Protein AF-A0A959C9Z2-F1 (afdb_monomer_lite)

Structure (mmCIF, N/CA/C/O backbone):
data_AF-A0A959C9Z2-F1
#
_entry.id   AF-A0A959C9Z2-F1
#
loop_
_atom_site.group_PDB
_atom_site.id
_atom_site.type_symbol
_atom_site.label_atom_id
_atom_site.label_alt_id
_atom_site.label_comp_id
_atom_site.label_asym_id
_atom_site.label_entity_id
_atom_site.label_seq_id
_atom_site.pdbx_PDB_ins_code
_atom_site.Cartn_x
_atom_site.Cartn_y
_atom_site.Cartn_z
_atom_site.occupancy
_atom_site.B_iso_or_equiv
_atom_site.auth_seq_id
_atom_site.auth_comp_id
_atom_site.auth_asym_id
_atom_site.auth_atom_id
_atom_site.pdbx_PDB_model_num
ATOM 1 N N . MET A 1 1 ? 15.527 -0.720 -20.053 1.00 62.16 1 MET A N 1
ATOM 2 C CA . MET A 1 1 ? 15.695 -1.000 -18.613 1.00 62.16 1 MET A CA 1
ATOM 3 C C . MET A 1 1 ? 16.548 0.090 -17.986 1.00 62.16 1 MET A C 1
ATOM 5 O O . MET A 1 1 ? 17.773 0.029 -18.003 1.00 62.16 1 MET A O 1
ATOM 9 N N . SER A 1 2 ? 15.860 1.090 -17.458 1.00 84.19 2 SER A N 1
ATOM 10 C CA . SER A 1 2 ? 16.378 2.319 -16.850 1.00 84.19 2 SER A CA 1
ATOM 11 C C . SER A 1 2 ? 16.257 2.299 -15.315 1.00 84.19 2 SER A C 1
ATOM 13 O O . SER A 1 2 ? 16.291 3.337 -14.667 1.00 84.19 2 SER A O 1
ATOM 15 N N . PHE A 1 3 ? 16.132 1.112 -14.700 1.00 86.19 3 PHE A N 1
ATOM 16 C CA . PHE A 1 3 ? 15.830 0.926 -13.269 1.00 86.19 3 PHE A CA 1
ATOM 17 C C . PHE A 1 3 ? 16.664 1.815 -12.326 1.00 86.19 3 PHE A C 1
ATOM 19 O O . PHE A 1 3 ? 16.131 2.424 -11.397 1.00 86.19 3 PHE A O 1
ATOM 26 N N . GLY A 1 4 ? 17.975 1.925 -12.571 1.00 90.19 4 GLY A N 1
ATOM 27 C CA . GLY A 1 4 ? 18.857 2.791 -11.782 1.00 90.19 4 GLY A CA 1
ATOM 28 C C . GLY A 1 4 ? 18.527 4.283 -11.916 1.00 90.19 4 GLY A C 1
ATOM 29 O O . GLY A 1 4 ? 18.559 5.010 -10.925 1.00 90.19 4 GLY A O 1
ATOM 30 N N . GLU A 1 5 ? 18.160 4.731 -13.115 1.00 92.31 5 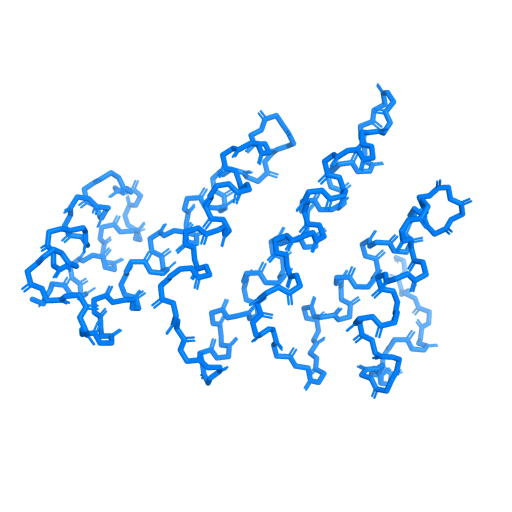GLU A N 1
ATOM 31 C CA . GLU A 1 5 ? 17.774 6.115 -13.409 1.00 92.31 5 GLU A CA 1
ATOM 32 C C . GLU A 1 5 ? 16.413 6.451 -12.792 1.00 92.31 5 GLU A C 1
ATOM 34 O O . GLU A 1 5 ? 16.302 7.461 -12.097 1.00 92.31 5 GLU A O 1
ATOM 39 N N . VAL A 1 6 ? 15.419 5.565 -12.925 1.00 93.75 6 VAL A N 1
ATOM 40 C CA . VAL A 1 6 ? 14.110 5.712 -12.261 1.00 93.75 6 VAL A CA 1
ATOM 41 C C . VAL A 1 6 ? 14.278 5.825 -10.744 1.00 93.75 6 VAL A C 1
ATOM 43 O O . VAL A 1 6 ? 13.659 6.679 -10.104 1.00 93.75 6 VAL A O 1
ATOM 46 N N . ASN A 1 7 ? 15.146 5.002 -10.150 1.00 92.75 7 ASN A N 1
ATOM 47 C CA . ASN A 1 7 ? 15.427 5.063 -8.718 1.00 92.75 7 ASN A CA 1
ATOM 48 C C . ASN A 1 7 ? 16.069 6.399 -8.307 1.00 92.75 7 ASN A C 1
ATOM 50 O O . ASN A 1 7 ? 15.725 6.947 -7.258 1.00 92.75 7 ASN A O 1
ATOM 54 N N . ASN A 1 8 ? 16.972 6.942 -9.126 1.00 94.75 8 ASN A N 1
ATOM 55 C CA . ASN A 1 8 ? 17.573 8.252 -8.879 1.00 94.75 8 ASN A CA 1
ATOM 56 C C . ASN A 1 8 ? 16.533 9.377 -8.978 1.00 94.75 8 ASN A C 1
ATOM 58 O O . ASN A 1 8 ? 16.472 10.208 -8.073 1.00 94.75 8 ASN A O 1
ATOM 62 N N . LEU A 1 9 ? 15.683 9.362 -10.012 1.00 95.94 9 LEU A N 1
ATOM 63 C CA . LEU A 1 9 ? 14.610 10.346 -10.205 1.00 95.94 9 LEU A CA 1
ATOM 64 C C . LEU A 1 9 ? 13.607 10.339 -9.045 1.00 95.94 9 LEU A C 1
ATOM 66 O O . LEU A 1 9 ? 13.244 11.397 -8.532 1.00 95.94 9 LEU A O 1
ATOM 70 N N . ARG A 1 10 ? 13.213 9.150 -8.569 1.00 96.00 10 ARG A N 1
ATOM 71 C CA . ARG A 1 10 ? 12.389 9.001 -7.357 1.00 96.00 10 ARG A CA 1
ATOM 72 C C . ARG A 1 10 ? 13.044 9.658 -6.146 1.00 96.00 10 ARG A C 1
ATOM 74 O O . ARG A 1 10 ? 12.440 10.497 -5.483 1.00 96.00 10 ARG A O 1
ATOM 81 N N . LYS A 1 11 ? 14.303 9.300 -5.873 1.00 92.31 11 LYS A N 1
ATOM 82 C CA . LYS A 1 11 ? 15.050 9.800 -4.707 1.00 92.31 11 LYS A CA 1
ATOM 83 C C . LYS A 1 11 ? 15.322 11.303 -4.769 1.00 92.31 11 LYS A C 1
ATOM 85 O O . LYS A 1 11 ? 15.462 11.916 -3.715 1.00 92.31 11 LYS A O 1
ATOM 90 N N . SER A 1 12 ? 15.376 11.895 -5.962 1.00 93.75 12 SER A N 1
ATOM 91 C CA . SER A 1 12 ? 15.502 13.344 -6.146 1.00 93.75 12 SER A CA 1
ATOM 92 C C . SER A 1 12 ? 14.164 14.092 -6.103 1.00 93.75 12 SER A C 1
ATOM 94 O O . SER A 1 12 ? 14.161 15.310 -6.246 1.00 93.75 12 SER A O 1
ATOM 96 N N . GLY A 1 13 ? 13.036 13.394 -5.920 1.00 91.56 13 GLY A N 1
ATOM 97 C CA . GLY A 1 13 ? 11.695 13.985 -5.872 1.00 91.56 13 GLY A CA 1
ATOM 98 C C . GLY A 1 13 ? 11.048 14.235 -7.241 1.00 91.56 13 GLY A C 1
ATOM 99 O O . GLY A 1 13 ? 9.921 14.725 -7.294 1.00 91.56 13 GLY A O 1
ATOM 100 N N . ASN A 1 14 ? 11.700 13.855 -8.345 1.00 94.38 14 ASN A N 1
ATOM 101 C CA . ASN A 1 14 ? 11.178 14.012 -9.708 1.00 94.38 14 ASN A CA 1
ATOM 102 C C . ASN A 1 14 ? 10.243 12.846 -10.070 1.00 94.38 14 ASN A C 1
ATOM 104 O O . ASN A 1 14 ? 10.517 12.052 -10.973 1.00 94.38 14 ASN A O 1
ATOM 108 N N . LEU A 1 15 ? 9.133 12.718 -9.335 1.00 94.31 15 LEU A N 1
ATOM 109 C CA . LEU A 1 15 ? 8.218 11.575 -9.455 1.00 94.31 15 LEU A CA 1
ATOM 110 C C . LEU A 1 15 ? 7.516 11.488 -10.815 1.00 94.31 15 LEU A C 1
ATOM 112 O O . LEU A 1 15 ? 7.243 10.382 -11.274 1.00 94.31 15 LEU A O 1
ATOM 116 N N . GLN A 1 16 ? 7.243 12.620 -11.470 1.00 94.56 16 GLN A N 1
ATOM 117 C CA . GLN A 1 16 ? 6.623 12.630 -12.801 1.00 94.56 16 GLN A CA 1
ATOM 118 C C . GLN A 1 16 ? 7.553 12.032 -13.862 1.00 94.56 16 GLN A C 1
ATOM 120 O O . GLN A 1 16 ? 7.133 11.151 -14.609 1.00 94.56 16 GLN A O 1
ATOM 125 N N . ASP A 1 17 ? 8.823 12.441 -13.877 1.00 94.88 17 ASP A N 1
ATOM 126 C CA . ASP A 1 17 ? 9.819 11.903 -14.810 1.00 94.88 17 ASP A CA 1
ATOM 127 C C . ASP A 1 17 ? 10.109 10.428 -14.519 1.00 94.88 17 ASP A C 1
ATOM 129 O O . ASP A 1 17 ? 10.183 9.612 -15.440 1.00 94.88 17 ASP A O 1
ATOM 133 N N . ALA A 1 18 ? 10.206 10.063 -13.233 1.00 96.94 18 ALA A N 1
ATOM 134 C CA . ALA A 1 18 ? 10.364 8.673 -12.817 1.00 96.94 18 ALA A CA 1
ATOM 135 C C . ALA A 1 18 ? 9.204 7.798 -13.319 1.00 96.94 18 ALA A C 1
ATOM 137 O O . ALA A 1 18 ? 9.433 6.694 -13.812 1.00 96.94 18 ALA A O 1
ATOM 138 N N . PHE A 1 19 ? 7.970 8.304 -13.228 1.00 96.62 19 PHE A N 1
ATOM 139 C CA . PHE A 1 19 ? 6.784 7.625 -13.736 1.00 96.62 19 PHE A CA 1
ATOM 140 C C . PHE A 1 19 ? 6.793 7.503 -15.257 1.00 96.62 19 PHE A C 1
ATOM 142 O O . PHE A 1 19 ? 6.620 6.399 -15.766 1.00 96.62 19 PHE A O 1
ATOM 149 N N . ALA A 1 20 ? 7.047 8.593 -15.984 1.00 96.69 20 ALA A N 1
ATOM 150 C CA . ALA A 1 20 ? 7.091 8.573 -17.445 1.00 96.69 20 ALA A CA 1
ATOM 151 C C . ALA A 1 20 ? 8.122 7.557 -17.967 1.00 96.69 20 ALA A C 1
ATOM 153 O O . ALA A 1 20 ? 7.833 6.778 -18.878 1.00 96.69 20 ALA A O 1
ATOM 154 N N . MET A 1 21 ? 9.300 7.519 -17.343 1.00 96.00 21 MET A N 1
ATOM 155 C CA . MET A 1 21 ? 10.371 6.591 -17.690 1.00 96.00 21 MET A CA 1
ATOM 156 C C . MET A 1 21 ? 10.015 5.136 -17.346 1.00 96.00 21 MET A C 1
ATOM 158 O O . MET A 1 21 ? 10.138 4.259 -18.203 1.00 96.00 21 MET A O 1
ATOM 162 N N . ALA A 1 22 ? 9.508 4.874 -16.136 1.00 96.50 22 ALA A N 1
ATOM 163 C CA . ALA A 1 22 ? 9.065 3.535 -15.746 1.00 96.50 22 ALA A CA 1
ATOM 164 C C . ALA A 1 22 ? 7.917 3.029 -16.635 1.00 96.50 22 ALA A C 1
ATOM 166 O O . ALA A 1 22 ? 7.891 1.854 -16.999 1.00 96.50 22 ALA A O 1
ATOM 167 N N . GLN A 1 23 ? 6.990 3.909 -17.023 1.00 96.25 23 GLN A N 1
ATOM 168 C CA . GLN A 1 23 ? 5.870 3.573 -17.900 1.00 96.25 23 GLN A CA 1
ATOM 169 C C . GLN A 1 23 ? 6.346 3.238 -19.315 1.00 96.25 23 GLN A C 1
ATOM 171 O O . GLN A 1 23 ? 5.834 2.301 -19.924 1.00 96.25 23 GLN A O 1
ATOM 176 N N . ALA A 1 24 ? 7.337 3.965 -19.837 1.00 96.19 24 ALA A N 1
ATOM 177 C CA . ALA A 1 24 ? 7.934 3.658 -21.132 1.00 96.19 24 ALA A CA 1
ATOM 178 C C . ALA A 1 24 ? 8.609 2.275 -21.131 1.00 96.19 24 ALA A C 1
ATOM 180 O O . ALA A 1 24 ? 8.379 1.487 -22.049 1.00 96.19 24 ALA A O 1
ATOM 181 N N . ASP A 1 25 ? 9.372 1.953 -20.080 1.00 95.38 25 ASP A N 1
ATOM 182 C CA . ASP A 1 25 ? 9.973 0.625 -19.898 1.00 95.38 25 ASP A CA 1
ATOM 183 C C . ASP A 1 25 ? 8.890 -0.472 -19.777 1.00 95.38 25 ASP A C 1
ATOM 185 O O . ASP A 1 25 ? 8.992 -1.511 -20.433 1.00 95.38 25 ASP A O 1
ATOM 189 N N . MET A 1 26 ? 7.820 -0.230 -19.007 1.00 95.12 26 MET A N 1
ATOM 190 C CA . MET A 1 26 ? 6.678 -1.150 -18.880 1.00 95.12 26 MET A CA 1
ATOM 191 C C . MET A 1 26 ? 5.954 -1.383 -20.208 1.00 95.12 26 MET A C 1
ATOM 193 O O . MET A 1 26 ? 5.579 -2.512 -20.497 1.00 95.12 26 MET A O 1
ATOM 197 N N . ASN A 1 27 ? 5.775 -0.348 -21.031 1.00 95.00 27 ASN A N 1
ATOM 198 C CA . ASN A 1 27 ? 5.130 -0.479 -22.339 1.00 95.00 27 ASN A CA 1
ATOM 199 C C . ASN A 1 27 ? 6.009 -1.241 -23.341 1.00 95.00 27 ASN A C 1
ATOM 201 O O . ASN A 1 27 ? 5.486 -1.942 -24.205 1.00 95.00 27 ASN A O 1
ATOM 205 N N . ALA A 1 28 ? 7.333 -1.092 -23.243 1.00 95.75 28 ALA A N 1
ATOM 206 C CA . ALA A 1 28 ? 8.281 -1.776 -24.117 1.00 95.75 28 ALA A CA 1
ATOM 207 C C . ALA A 1 28 ? 8.411 -3.272 -23.786 1.00 95.75 28 ALA A C 1
ATOM 209 O O . ALA A 1 28 ? 8.526 -4.089 -24.698 1.00 95.75 28 ALA A O 1
ATOM 210 N N . ASP A 1 29 ? 8.389 -3.629 -22.499 1.00 94.62 29 ASP A N 1
ATOM 211 C CA . ASP A 1 29 ? 8.450 -5.019 -22.035 1.00 94.62 29 ASP A CA 1
ATOM 212 C C . ASP A 1 29 ? 7.642 -5.199 -20.728 1.00 94.62 29 ASP A C 1
ATOM 214 O O . ASP A 1 29 ? 8.206 -5.107 -19.628 1.00 94.62 29 ASP A O 1
ATOM 218 N N . PRO A 1 30 ? 6.318 -5.459 -20.827 1.00 91.75 30 PRO A N 1
ATOM 219 C CA . PRO A 1 30 ? 5.430 -5.594 -19.664 1.00 91.75 30 PRO A CA 1
ATOM 220 C C . PRO A 1 30 ? 5.699 -6.842 -18.813 1.00 91.75 30 PRO A C 1
ATOM 222 O O . PRO A 1 30 ? 5.309 -6.906 -17.645 1.00 91.75 30 PRO A O 1
ATOM 225 N N . GLY A 1 31 ? 6.333 -7.865 -19.395 1.00 92.25 31 GLY A N 1
ATOM 226 C CA . GLY A 1 31 ? 6.661 -9.117 -18.709 1.00 92.25 31 GLY A CA 1
ATOM 227 C C . GLY A 1 31 ? 7.904 -9.011 -17.827 1.00 92.25 31 GLY A C 1
ATOM 228 O O . GLY A 1 31 ? 8.156 -9.891 -17.002 1.00 92.25 31 GLY A O 1
ATOM 229 N N . ASN A 1 32 ? 8.679 -7.936 -17.975 1.00 94.94 32 ASN A N 1
ATOM 230 C CA . ASN A 1 32 ? 9.944 -7.774 -17.287 1.00 94.94 32 ASN A CA 1
ATOM 231 C C . ASN A 1 32 ? 9.769 -7.491 -15.792 1.00 94.94 32 ASN A C 1
ATOM 233 O O . ASN A 1 32 ? 9.226 -6.457 -15.393 1.00 94.94 32 ASN A O 1
AT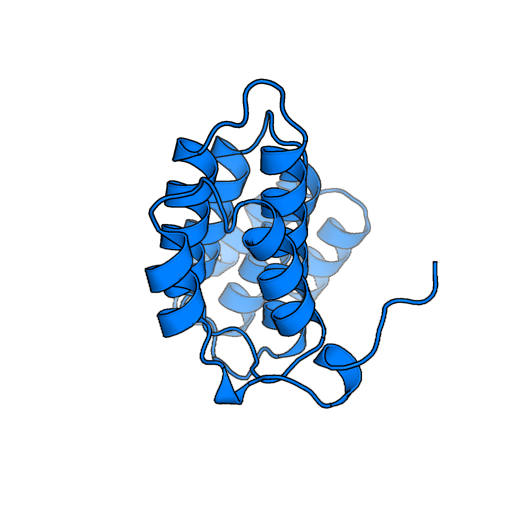OM 237 N N . ILE A 1 33 ? 10.327 -8.358 -14.948 1.00 95.25 33 ILE A N 1
ATOM 238 C CA . ILE A 1 33 ? 10.259 -8.188 -13.495 1.00 95.25 33 ILE A CA 1
ATOM 239 C C . ILE A 1 33 ? 10.932 -6.896 -13.008 1.00 95.25 33 ILE A C 1
ATOM 241 O O . ILE A 1 33 ? 10.444 -6.265 -12.074 1.00 95.25 33 ILE A O 1
ATOM 245 N N . TRP A 1 34 ? 12.015 -6.445 -13.646 1.00 95.12 34 TRP A N 1
ATOM 246 C CA . TRP A 1 34 ? 12.696 -5.213 -13.240 1.00 95.12 34 TRP A CA 1
ATOM 247 C C . TRP A 1 34 ? 11.887 -3.968 -13.581 1.00 95.12 34 TRP A C 1
ATOM 249 O O . TRP A 1 34 ? 11.869 -3.031 -12.785 1.00 95.12 34 TRP A O 1
ATOM 259 N N . ASN A 1 35 ? 11.172 -3.973 -14.709 1.00 95.88 35 ASN A N 1
ATOM 260 C CA . ASN A 1 35 ? 10.277 -2.874 -15.071 1.00 95.88 35 ASN A CA 1
ATOM 261 C C . ASN A 1 35 ? 9.103 -2.807 -14.085 1.00 95.88 35 ASN A C 1
ATOM 263 O O . ASN A 1 35 ? 8.817 -1.736 -13.548 1.00 95.88 35 ASN A O 1
ATOM 267 N N . LYS A 1 36 ? 8.512 -3.964 -13.751 1.00 96.62 36 LYS A N 1
ATOM 268 C CA . LYS A 1 36 ? 7.462 -4.070 -12.728 1.00 96.62 36 LYS A CA 1
ATOM 269 C C . LYS A 1 36 ? 7.934 -3.570 -11.368 1.00 96.62 36 LYS A C 1
ATOM 271 O O . LYS A 1 36 ? 7.245 -2.769 -10.750 1.00 96.62 36 LYS A O 1
ATOM 276 N N . ARG A 1 37 ? 9.128 -3.977 -10.918 1.00 96.62 37 ARG A N 1
ATOM 277 C CA . ARG A 1 37 ? 9.737 -3.483 -9.669 1.00 96.62 37 ARG A CA 1
ATOM 278 C C . ARG A 1 37 ? 9.942 -1.974 -9.708 1.00 96.62 37 ARG A C 1
ATOM 280 O O . ARG A 1 37 ? 9.602 -1.289 -8.749 1.00 96.62 37 ARG A O 1
ATOM 287 N N . SER A 1 38 ? 10.481 -1.456 -10.813 1.00 96.44 38 SER A N 1
ATOM 288 C CA . SER A 1 38 ? 10.692 -0.018 -11.006 1.00 96.44 38 SER A CA 1
ATOM 289 C C . SER A 1 38 ? 9.384 0.752 -10.849 1.00 96.44 38 SER A C 1
ATOM 291 O O . SER A 1 38 ? 9.322 1.720 -10.091 1.00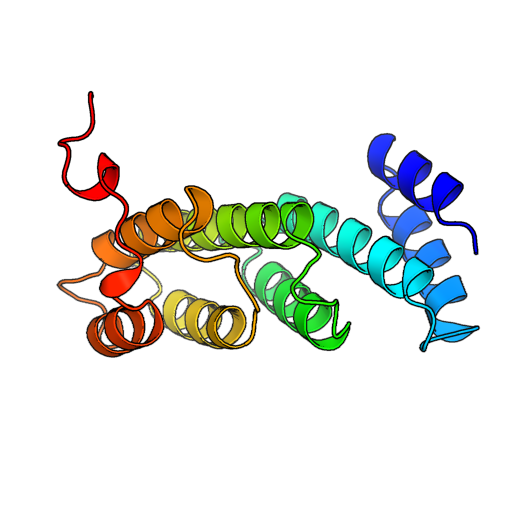 96.44 38 SER A O 1
ATOM 293 N N . MET A 1 39 ? 8.334 0.287 -11.528 1.00 97.69 39 MET A N 1
ATOM 294 C CA . MET A 1 39 ? 7.008 0.887 -11.472 1.00 97.69 39 MET A CA 1
ATOM 295 C C . MET A 1 39 ? 6.377 0.752 -10.082 1.00 97.69 39 MET A C 1
ATOM 297 O O . MET A 1 39 ? 5.858 1.730 -9.555 1.00 97.69 39 MET A O 1
ATOM 301 N N . GLY A 1 40 ? 6.491 -0.417 -9.448 1.00 97.62 40 GLY A N 1
ATOM 302 C CA . GLY A 1 40 ? 5.982 -0.664 -8.099 1.00 97.62 40 GLY A CA 1
ATOM 303 C C . GLY A 1 40 ? 6.556 0.323 -7.096 1.00 97.62 40 GLY A C 1
ATOM 304 O O . GLY A 1 40 ? 5.807 0.967 -6.363 1.00 97.62 40 GLY A O 1
ATOM 305 N N . TRP A 1 41 ? 7.873 0.541 -7.134 1.00 97.88 41 TRP A N 1
ATOM 306 C CA . TRP A 1 41 ? 8.480 1.597 -6.339 1.00 97.88 41 TRP A CA 1
ATOM 307 C C . TRP A 1 41 ? 7.885 2.957 -6.707 1.00 97.88 41 TRP A C 1
ATOM 309 O O . TRP A 1 41 ? 7.396 3.637 -5.812 1.00 97.88 41 TRP A O 1
ATOM 319 N N . VAL A 1 42 ? 7.858 3.387 -7.973 1.00 98.00 42 VAL A N 1
ATOM 320 C CA . VAL A 1 42 ? 7.252 4.690 -8.344 1.00 98.00 42 VAL A CA 1
ATOM 321 C C . VAL A 1 42 ? 5.848 4.868 -7.750 1.00 98.00 42 VAL A C 1
ATOM 323 O O . VAL A 1 42 ? 5.603 5.887 -7.099 1.00 98.00 42 VAL A O 1
ATOM 326 N N . TYR A 1 43 ? 4.979 3.865 -7.875 1.00 98.25 43 TYR A N 1
ATOM 327 C CA . TYR A 1 43 ? 3.659 3.866 -7.249 1.00 98.25 43 TYR A CA 1
ATOM 328 C C . TYR A 1 43 ? 3.726 3.982 -5.730 1.00 98.25 43 TYR A C 1
ATOM 330 O O . TYR A 1 43 ? 2.990 4.775 -5.158 1.00 98.25 43 TYR A O 1
ATOM 338 N N . PHE A 1 44 ? 4.640 3.290 -5.057 1.00 98.06 44 PHE A N 1
ATOM 339 C CA . PHE A 1 44 ? 4.820 3.443 -3.614 1.00 98.06 44 PHE A CA 1
ATOM 340 C C . PHE A 1 44 ? 5.175 4.883 -3.189 1.00 98.06 44 PHE A C 1
ATOM 342 O O . PHE A 1 44 ? 4.652 5.372 -2.185 1.00 98.06 44 PHE A O 1
ATOM 349 N N . ASP A 1 45 ? 6.018 5.603 -3.937 1.00 97.44 45 ASP A N 1
ATOM 350 C CA . ASP A 1 45 ? 6.299 7.012 -3.606 1.00 97.44 45 ASP A CA 1
ATOM 351 C C . ASP A 1 45 ? 5.079 7.911 -3.855 1.00 97.44 45 ASP A C 1
ATOM 353 O O . ASP A 1 45 ? 4.815 8.812 -3.055 1.00 97.44 45 ASP A O 1
ATOM 357 N N . GLN A 1 46 ? 4.302 7.646 -4.910 1.00 96.94 46 GLN A N 1
ATOM 358 C CA . GLN A 1 46 ? 3.025 8.331 -5.141 1.00 96.94 46 GLN A CA 1
ATOM 359 C C . GLN A 1 46 ? 2.022 8.033 -4.018 1.00 96.94 46 GLN A C 1
ATOM 361 O O . GLN A 1 46 ? 1.348 8.937 -3.534 1.00 96.94 46 GLN A O 1
ATOM 366 N N . LEU A 1 47 ? 1.985 6.792 -3.536 1.00 96.69 47 LEU A N 1
ATOM 367 C CA . LEU A 1 47 ? 1.130 6.352 -2.440 1.00 96.69 47 LEU A CA 1
ATOM 368 C C . LEU A 1 47 ? 1.486 7.069 -1.129 1.00 96.69 47 LEU A C 1
ATOM 370 O O . LEU A 1 47 ? 0.604 7.507 -0.393 1.00 96.69 47 LEU A O 1
ATOM 374 N N . LYS A 1 48 ? 2.782 7.287 -0.870 1.00 96.19 48 LYS A N 1
ATOM 375 C CA . LYS A 1 48 ? 3.241 8.147 0.235 1.00 96.19 48 LYS A CA 1
ATOM 376 C C . LYS A 1 48 ? 2.812 9.604 0.058 1.00 96.19 48 LYS A C 1
ATOM 378 O O . LYS A 1 48 ? 2.459 10.251 1.046 1.00 96.19 48 LYS A O 1
ATOM 383 N N . ALA A 1 49 ? 2.859 10.131 -1.165 1.00 95.31 49 ALA A N 1
ATOM 384 C CA . ALA A 1 49 ? 2.398 11.488 -1.457 1.00 95.31 49 ALA A CA 1
ATOM 385 C C . ALA A 1 49 ? 0.874 11.630 -1.259 1.00 95.31 49 ALA A C 1
ATOM 387 O O . ALA A 1 49 ? 0.420 12.654 -0.755 1.00 95.31 49 ALA A O 1
ATOM 388 N N . ALA A 1 50 ? 0.105 10.578 -1.550 1.00 95.19 50 ALA A N 1
ATOM 389 C CA . ALA A 1 50 ? -1.341 10.482 -1.342 1.00 95.19 50 ALA A CA 1
ATOM 390 C C . ALA A 1 50 ? -1.740 10.022 0.080 1.00 95.19 50 ALA A C 1
ATOM 392 O O . ALA A 1 50 ? -2.823 9.489 0.285 1.00 95.19 50 ALA A O 1
ATOM 393 N N . SER A 1 51 ? -0.879 10.208 1.086 1.00 90.44 51 SER A N 1
ATOM 394 C CA . SER A 1 51 ? -1.103 9.692 2.451 1.00 90.44 51 SER A CA 1
ATOM 395 C C . SER A 1 51 ? -2.152 10.452 3.278 1.00 90.44 51 SER A C 1
ATOM 397 O O . SER A 1 51 ? -2.460 10.040 4.396 1.00 90.44 51 SER A O 1
ATOM 399 N N . GLN A 1 52 ? -2.689 11.557 2.756 1.00 94.75 52 GLN A N 1
ATOM 400 C CA . GLN A 1 52 ? -3.767 12.321 3.388 1.00 94.75 52 GLN A CA 1
ATOM 401 C C . GLN A 1 52 ? -5.136 11.755 2.994 1.00 94.75 52 GLN A C 1
ATOM 403 O O . GLN A 1 52 ? -5.320 11.289 1.872 1.00 94.75 52 GLN A O 1
ATOM 408 N N . VAL A 1 53 ? -6.114 11.826 3.897 1.00 95.06 53 VAL A N 1
ATOM 409 C CA . VAL A 1 53 ? -7.446 11.224 3.695 1.00 95.06 53 VAL A CA 1
ATOM 410 C C . VAL A 1 53 ? -8.251 11.895 2.572 1.00 95.06 53 VAL A C 1
ATOM 412 O O . VAL A 1 53 ? -9.120 11.272 1.957 1.00 95.06 53 VAL A O 1
ATOM 415 N N . GLU A 1 54 ? -7.943 13.153 2.265 1.00 96.75 54 GLU A N 1
ATOM 416 C CA . GLU A 1 54 ? -8.492 13.909 1.135 1.00 96.75 54 GLU A CA 1
ATOM 417 C C . GLU A 1 54 ? -7.976 13.403 -0.219 1.00 96.75 54 GLU A C 1
ATOM 419 O O . GLU A 1 54 ? -8.535 13.753 -1.251 1.00 96.75 54 GLU A O 1
ATOM 424 N N . GLN A 1 55 ? -6.906 12.604 -0.217 1.00 97.44 55 GLN A N 1
ATOM 425 C CA . GLN A 1 55 ? -6.321 11.971 -1.401 1.00 97.44 55 GLN A CA 1
ATOM 426 C C . GLN A 1 55 ? -6.654 10.475 -1.463 1.00 97.44 55 GLN A C 1
ATOM 428 O O . GLN A 1 55 ? -5.979 9.721 -2.163 1.00 97.44 55 GLN A O 1
ATOM 433 N N . PHE A 1 56 ? -7.672 10.029 -0.718 1.00 98.00 56 PHE A N 1
ATOM 434 C CA . PHE A 1 56 ? -8.018 8.615 -0.610 1.00 98.00 56 PHE A CA 1
ATOM 435 C C . PHE A 1 56 ? -8.300 7.974 -1.972 1.00 98.00 56 PHE A C 1
ATOM 437 O O . PHE A 1 56 ? -7.810 6.884 -2.239 1.00 98.00 56 PHE A O 1
ATOM 444 N N . GLU A 1 57 ? -9.024 8.655 -2.854 1.00 97.94 57 GLU A N 1
ATOM 445 C CA . GLU A 1 57 ? -9.381 8.129 -4.172 1.00 97.94 57 GLU A CA 1
ATOM 446 C C . GLU A 1 57 ? -8.127 7.892 -5.030 1.00 97.94 57 GLU A C 1
ATOM 448 O O . GLU A 1 57 ? -8.022 6.887 -5.732 1.00 97.94 57 GLU A O 1
ATOM 453 N N . ALA A 1 58 ? -7.131 8.781 -4.933 1.00 98.00 58 ALA A N 1
ATOM 454 C CA . ALA A 1 58 ? -5.837 8.583 -5.581 1.00 98.00 58 ALA A CA 1
ATOM 455 C C . ALA A 1 58 ? -5.058 7.432 -4.925 1.00 98.00 58 ALA A C 1
ATOM 457 O O . ALA A 1 58 ? -4.483 6.596 -5.617 1.00 98.00 58 ALA A O 1
ATOM 458 N N . PHE A 1 59 ? -5.063 7.361 -3.593 1.00 98.50 59 PHE A N 1
ATOM 459 C CA . PHE A 1 59 ? -4.414 6.292 -2.835 1.00 98.50 59 PHE A CA 1
ATOM 460 C C . PHE A 1 59 ? -4.970 4.905 -3.198 1.00 98.50 59 PHE A C 1
ATOM 462 O O . PHE A 1 59 ? -4.198 3.976 -3.440 1.00 98.50 59 PHE A O 1
ATOM 469 N N . GLU A 1 60 ? -6.295 4.777 -3.284 1.00 98.00 60 GLU A N 1
ATOM 470 C CA . GLU A 1 60 ? -7.011 3.565 -3.689 1.00 98.00 60 GLU A CA 1
ATOM 471 C C . GLU A 1 60 ? -6.603 3.128 -5.103 1.00 98.00 60 GLU A C 1
ATOM 473 O O . GLU A 1 60 ? -6.186 1.987 -5.309 1.00 98.00 60 GLU A O 1
ATOM 478 N N . GLN A 1 61 ? -6.629 4.051 -6.069 1.00 97.88 61 GLN A N 1
ATOM 479 C CA . GLN A 1 61 ? -6.222 3.769 -7.450 1.00 97.88 61 GLN A CA 1
ATOM 480 C C . GLN A 1 61 ? -4.767 3.295 -7.543 1.00 97.88 61 GLN A C 1
ATOM 482 O O . GLN A 1 61 ? -4.456 2.382 -8.315 1.00 97.88 61 GLN A O 1
ATOM 487 N N . ILE A 1 62 ? -3.872 3.883 -6.744 1.00 98.19 62 ILE A N 1
ATOM 488 C CA . ILE A 1 62 ? -2.463 3.482 -6.708 1.00 98.19 62 ILE A CA 1
ATOM 489 C C . ILE A 1 62 ? -2.313 2.075 -6.109 1.00 98.19 62 ILE A C 1
ATOM 491 O O . ILE A 1 62 ? -1.542 1.280 -6.646 1.00 98.19 62 ILE A O 1
ATOM 495 N N . LEU A 1 63 ? -3.058 1.723 -5.051 1.00 97.94 63 LEU A N 1
ATOM 496 C CA . LEU A 1 63 ? -3.055 0.356 -4.507 1.00 97.94 63 LEU A CA 1
ATOM 497 C C . LEU A 1 63 ? -3.526 -0.676 -5.537 1.00 97.94 63 LEU A C 1
ATOM 499 O O . LEU A 1 63 ? -2.871 -1.707 -5.700 1.00 97.94 63 LEU A O 1
ATOM 503 N N . CYS A 1 64 ? -4.613 -0.390 -6.256 1.00 97.19 64 CYS A N 1
ATOM 504 C CA . CYS A 1 64 ? -5.088 -1.252 -7.340 1.00 97.19 64 CYS A CA 1
ATOM 505 C C . CYS A 1 64 ? -4.023 -1.403 -8.436 1.00 97.19 64 CYS A C 1
ATOM 507 O O . CYS A 1 64 ? -3.712 -2.521 -8.841 1.00 97.19 64 CYS A O 1
ATOM 509 N N . SER A 1 65 ? -3.377 -0.302 -8.833 1.00 97.12 65 SER A N 1
ATOM 510 C CA . SER A 1 65 ? -2.292 -0.326 -9.826 1.00 97.12 65 SER A CA 1
ATOM 511 C C . SER A 1 65 ? -1.100 -1.171 -9.355 1.00 97.12 65 SER A C 1
ATOM 513 O O . SER A 1 65 ? -0.504 -1.901 -10.144 1.00 97.12 65 SER A O 1
ATOM 515 N N . ILE A 1 66 ? -0.759 -1.123 -8.061 1.00 97.75 66 ILE A N 1
ATOM 516 C CA . ILE A 1 66 ? 0.275 -1.982 -7.462 1.00 97.75 66 ILE A CA 1
ATOM 517 C C . ILE A 1 66 ? -0.128 -3.461 -7.536 1.00 97.75 66 ILE A C 1
ATOM 519 O O . ILE A 1 66 ? 0.713 -4.293 -7.883 1.00 97.75 66 ILE A O 1
ATOM 523 N N . ALA A 1 67 ? -1.386 -3.796 -7.235 1.00 96.56 67 ALA A N 1
ATOM 524 C CA . ALA A 1 67 ? -1.883 -5.169 -7.337 1.00 96.56 67 ALA A CA 1
ATOM 525 C C . ALA A 1 67 ? -1.779 -5.698 -8.781 1.00 96.56 67 ALA A C 1
ATOM 527 O O . ALA A 1 67 ? -1.303 -6.812 -9.008 1.00 96.56 67 ALA A O 1
ATOM 528 N N . GLU A 1 68 ? -2.144 -4.870 -9.762 1.00 96.06 68 GLU A N 1
ATOM 529 C CA . GLU A 1 68 ? -2.115 -5.202 -11.193 1.00 96.06 68 GLU A CA 1
ATOM 530 C C . GLU A 1 68 ? -0.705 -5.460 -11.744 1.00 96.06 68 GLU A C 1
ATOM 532 O O . GLU A 1 68 ? -0.552 -6.201 -12.720 1.00 96.06 68 GLU A O 1
ATOM 537 N N . LEU A 1 69 ? 0.349 -4.928 -11.108 1.00 96.06 69 LEU A N 1
ATOM 538 C CA . LEU A 1 69 ? 1.728 -5.249 -11.498 1.00 96.06 69 LEU A CA 1
ATOM 539 C C . LEU A 1 69 ? 2.029 -6.749 -11.368 1.00 96.06 69 LEU A C 1
ATOM 541 O O . LEU A 1 69 ? 2.906 -7.262 -12.078 1.00 96.06 69 LEU A O 1
ATOM 545 N N . GLY A 1 70 ? 1.320 -7.456 -10.481 1.00 95.44 70 GLY A N 1
ATOM 546 C CA . GLY A 1 70 ? 1.552 -8.871 -10.208 1.00 95.44 70 GLY A CA 1
ATOM 547 C C . GLY A 1 70 ? 2.991 -9.112 -9.759 1.00 95.44 70 GLY A C 1
ATOM 548 O O . GLY A 1 70 ? 3.687 -9.956 -10.330 1.00 95.44 70 GLY A O 1
ATOM 549 N N . LEU A 1 71 ? 3.467 -8.287 -8.819 1.00 96.56 71 LEU A N 1
ATOM 550 C CA . LEU A 1 71 ? 4.784 -8.459 -8.218 1.00 96.56 71 LEU A CA 1
ATOM 551 C C . LEU A 1 71 ? 4.827 -9.764 -7.400 1.00 96.56 71 LEU A C 1
ATOM 553 O O . LEU A 1 71 ? 3.818 -10.126 -6.792 1.00 96.56 71 LEU A O 1
ATOM 557 N N . PRO A 1 72 ? 5.969 -10.475 -7.382 1.00 95.62 72 PRO A N 1
ATOM 558 C CA . PRO A 1 72 ? 6.123 -11.703 -6.610 1.00 95.62 72 PRO A CA 1
ATOM 559 C C . PRO A 1 72 ? 5.929 -11.467 -5.111 1.00 95.62 72 PRO A C 1
ATOM 561 O O . PRO A 1 72 ? 6.170 -10.368 -4.607 1.00 95.62 72 PRO A O 1
ATOM 564 N N . VAL A 1 73 ? 5.522 -12.508 -4.390 1.00 94.31 73 VAL A N 1
ATOM 565 C CA . VAL A 1 73 ? 5.296 -12.435 -2.937 1.00 94.31 73 VAL A CA 1
ATOM 566 C C . VAL A 1 73 ? 6.600 -12.221 -2.164 1.00 94.31 73 VAL A C 1
ATOM 568 O O . VAL A 1 73 ? 6.576 -11.659 -1.081 1.00 94.31 73 VAL A O 1
ATOM 571 N N . GLU A 1 74 ? 7.733 -12.590 -2.764 1.00 94.81 74 GLU A N 1
ATOM 572 C CA . GLU A 1 74 ? 9.088 -12.481 -2.215 1.00 94.81 74 GLU A CA 1
ATOM 573 C C . GLU A 1 74 ? 9.643 -11.043 -2.215 1.00 94.81 74 GLU A C 1
ATOM 575 O O . GLU A 1 74 ? 10.775 -10.807 -1.792 1.00 94.81 74 GLU A O 1
ATOM 580 N N . GLU A 1 75 ? 8.882 -10.053 -2.695 1.00 95.00 75 GLU A N 1
ATOM 581 C CA . GLU A 1 75 ? 9.237 -8.633 -2.572 1.00 95.00 75 GLU A CA 1
ATOM 582 C C . GLU A 1 75 ? 8.972 -8.116 -1.142 1.00 95.00 75 GLU A C 1
ATOM 584 O O . GLU A 1 75 ? 8.295 -7.104 -0.954 1.00 95.00 75 GLU A O 1
ATOM 589 N N . ASP A 1 76 ? 9.505 -8.802 -0.125 1.00 92.50 76 ASP A N 1
ATOM 590 C CA . ASP A 1 76 ? 9.167 -8.613 1.296 1.00 92.50 76 ASP A CA 1
ATOM 591 C C . ASP A 1 76 ? 9.236 -7.141 1.719 1.00 92.50 76 ASP A C 1
ATOM 593 O O . ASP A 1 76 ? 8.272 -6.578 2.234 1.00 92.50 76 ASP A O 1
ATOM 597 N N . MET A 1 77 ? 10.355 -6.474 1.412 1.00 95.75 77 MET A N 1
ATOM 598 C CA . MET A 1 77 ? 10.555 -5.062 1.748 1.00 95.75 77 MET A CA 1
ATOM 599 C C . MET A 1 77 ? 9.509 -4.157 1.088 1.00 95.75 77 MET A C 1
ATOM 601 O O . MET A 1 77 ? 9.094 -3.161 1.675 1.00 95.75 77 MET A O 1
ATOM 605 N N . PHE A 1 78 ? 9.096 -4.462 -0.140 1.00 97.56 78 PHE A N 1
ATOM 606 C CA . PHE A 1 78 ? 8.083 -3.675 -0.832 1.00 97.56 78 PHE A CA 1
ATOM 607 C C . PHE A 1 78 ? 6.712 -3.875 -0.179 1.00 97.56 78 PHE A C 1
ATOM 609 O O . PHE A 1 78 ? 6.043 -2.896 0.163 1.00 97.56 78 PHE A O 1
ATOM 616 N N . TRP A 1 79 ? 6.324 -5.127 0.066 1.00 97.94 79 TRP A N 1
ATOM 617 C CA . TRP A 1 79 ? 5.031 -5.453 0.660 1.00 97.94 79 TRP A CA 1
ATOM 618 C C . TRP A 1 79 ? 4.893 -4.966 2.100 1.00 97.94 79 TRP A C 1
ATOM 620 O O . TRP A 1 79 ? 3.835 -4.445 2.455 1.00 97.94 79 TRP A O 1
ATOM 630 N N . GLU A 1 80 ? 5.959 -5.026 2.901 1.00 97.44 80 GLU A N 1
ATOM 631 C CA . GLU A 1 80 ? 5.984 -4.427 4.240 1.00 97.44 80 GLU A CA 1
ATOM 632 C C . GLU A 1 80 ? 5.730 -2.917 4.182 1.00 97.44 80 GLU A C 1
ATOM 634 O O . GLU A 1 80 ? 4.915 -2.377 4.934 1.00 97.44 80 GLU A O 1
ATOM 639 N N . GLN A 1 81 ? 6.392 -2.216 3.259 1.00 97.81 81 GLN A N 1
ATOM 640 C CA . GLN A 1 81 ? 6.244 -0.771 3.111 1.00 97.81 81 GLN A CA 1
ATOM 641 C C . GLN A 1 81 ? 4.831 -0.381 2.657 1.00 97.81 81 GLN A C 1
ATOM 643 O O . GLN A 1 81 ? 4.267 0.580 3.188 1.00 97.81 81 GLN A O 1
ATOM 648 N N . VAL A 1 82 ? 4.230 -1.127 1.725 1.00 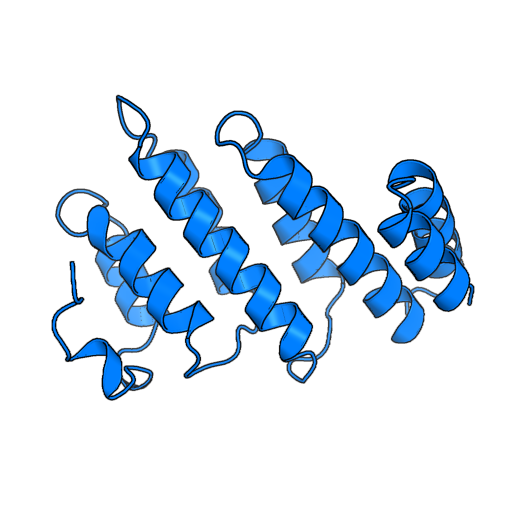98.31 82 VAL A N 1
ATOM 649 C CA . VAL A 1 82 ? 2.836 -0.912 1.299 1.00 98.31 82 VAL A CA 1
ATOM 650 C C . VAL A 1 82 ? 1.863 -1.188 2.452 1.00 98.31 82 VAL A C 1
ATOM 652 O O . VAL A 1 82 ? 0.977 -0.367 2.703 1.00 98.31 82 VAL A O 1
ATOM 655 N N . CYS A 1 83 ? 2.067 -2.269 3.213 1.00 98.38 83 CYS A N 1
ATOM 656 C CA . CYS A 1 83 ? 1.241 -2.614 4.375 1.00 98.38 83 CYS A CA 1
ATOM 657 C C . CYS A 1 83 ? 1.256 -1.502 5.438 1.00 98.38 83 CYS A C 1
ATOM 659 O O . CYS A 1 83 ? 0.202 -1.079 5.924 1.00 98.38 83 CYS A O 1
ATOM 661 N N . TRP A 1 84 ? 2.433 -0.933 5.726 1.00 98.19 84 TRP A N 1
ATOM 662 C CA . TRP A 1 84 ? 2.556 0.230 6.610 1.00 98.19 84 TRP A CA 1
ATOM 663 C C . TRP A 1 84 ? 1.727 1.426 6.138 1.00 98.19 84 TRP A C 1
ATOM 665 O O . TRP A 1 84 ? 1.088 2.094 6.954 1.00 98.19 84 TRP A O 1
ATOM 675 N N . GLN A 1 85 ? 1.743 1.735 4.840 1.00 98.19 85 GLN A N 1
ATOM 676 C CA . GLN A 1 85 ? 0.970 2.864 4.320 1.00 98.19 85 GLN A CA 1
ATOM 677 C C . GLN A 1 85 ? -0.534 2.598 4.356 1.00 98.19 85 GLN A C 1
ATOM 679 O O . GLN A 1 85 ? -1.286 3.498 4.729 1.00 98.19 85 GLN A O 1
ATOM 684 N N . ALA A 1 86 ? -0.975 1.376 4.051 1.00 98.25 86 ALA A N 1
ATOM 685 C CA . ALA A 1 86 ? -2.378 0.995 4.188 1.00 98.25 86 ALA A CA 1
ATOM 686 C C . ALA A 1 86 ? -2.868 1.166 5.636 1.00 98.25 86 ALA A C 1
ATOM 688 O O . ALA A 1 86 ? -3.901 1.795 5.867 1.00 98.25 86 ALA A O 1
ATOM 689 N N . GLY A 1 87 ? -2.087 0.715 6.624 1.00 97.94 87 GLY A N 1
ATOM 690 C CA . GLY A 1 87 ? -2.404 0.930 8.040 1.00 97.94 87 GLY A CA 1
ATOM 691 C C . GLY A 1 87 ? -2.475 2.416 8.417 1.00 97.94 87 GLY A C 1
ATOM 692 O O . GLY A 1 87 ? -3.378 2.838 9.142 1.00 97.94 87 GLY A O 1
ATOM 693 N N . LYS A 1 88 ? -1.571 3.252 7.885 1.00 97.75 88 LYS A N 1
ATOM 694 C CA . LYS A 1 88 ? -1.612 4.709 8.105 1.00 97.75 88 LYS A CA 1
ATOM 695 C C . LYS A 1 88 ? -2.870 5.339 7.515 1.00 97.75 88 LYS A C 1
ATOM 697 O O . LYS A 1 88 ? -3.483 6.160 8.195 1.00 97.75 88 LYS A O 1
ATOM 702 N N . MET A 1 89 ? -3.267 4.940 6.307 1.00 98.25 89 MET A N 1
ATOM 703 C CA . MET A 1 89 ? -4.500 5.416 5.679 1.00 98.25 89 MET A CA 1
ATOM 704 C C . MET A 1 89 ? -5.731 4.989 6.487 1.00 98.25 89 MET A C 1
ATOM 706 O O . MET A 1 89 ? -6.572 5.828 6.800 1.00 98.25 89 MET A O 1
ATOM 710 N N . ALA A 1 90 ? -5.790 3.732 6.940 1.00 97.75 90 ALA A N 1
ATOM 711 C CA . ALA A 1 90 ? -6.852 3.261 7.829 1.00 97.75 90 ALA A CA 1
ATOM 712 C C . ALA A 1 90 ? -6.939 4.105 9.115 1.00 97.75 90 ALA A C 1
ATOM 714 O O . ALA A 1 90 ? -8.032 4.483 9.540 1.00 97.75 90 ALA A O 1
ATOM 715 N N . PHE A 1 91 ? -5.805 4.467 9.727 1.00 97.00 91 PHE A N 1
ATOM 716 C CA . PHE A 1 91 ? -5.799 5.399 10.859 1.00 97.00 91 PHE A CA 1
ATOM 717 C C . PHE A 1 91 ? -6.248 6.815 10.486 1.00 97.00 91 PHE A C 1
ATOM 719 O O . PHE A 1 91 ? -6.910 7.455 11.302 1.00 97.00 91 PHE A O 1
ATOM 726 N N . ALA A 1 92 ? -5.862 7.326 9.315 1.00 96.69 92 ALA A N 1
ATOM 727 C CA . ALA A 1 92 ? -6.233 8.662 8.855 1.00 96.69 92 ALA A CA 1
ATOM 728 C C . ALA A 1 92 ? -7.747 8.775 8.631 1.00 96.69 92 ALA A C 1
ATOM 730 O O . ALA A 1 92 ? -8.362 9.709 9.143 1.00 96.69 92 ALA A O 1
ATOM 731 N N . ILE A 1 93 ? -8.358 7.778 7.982 1.00 96.94 93 ILE A N 1
ATOM 732 C CA . ILE A 1 93 ? -9.815 7.677 7.805 1.00 96.94 93 ILE A CA 1
ATOM 733 C C . ILE A 1 93 ? -10.523 7.753 9.161 1.00 96.94 93 ILE A C 1
ATOM 735 O O . ILE A 1 93 ? -11.438 8.547 9.347 1.00 96.94 93 ILE A O 1
ATOM 739 N N . GLN A 1 94 ? -10.048 7.009 10.158 1.00 94.25 94 GLN A N 1
ATOM 740 C CA . GLN A 1 94 ? -10.669 6.966 11.488 1.00 94.25 94 GLN A CA 1
ATOM 741 C C . GLN A 1 94 ? -10.441 8.214 12.351 1.00 94.25 94 GLN A C 1
ATOM 743 O O . GLN A 1 94 ? -10.985 8.301 13.449 1.00 94.25 94 GLN A O 1
ATOM 748 N N . LYS A 1 95 ? -9.620 9.163 11.893 1.00 94.06 95 LYS A N 1
ATOM 749 C CA . LYS A 1 95 ? -9.460 10.479 12.526 1.00 94.06 95 LYS A CA 1
ATOM 750 C C . LYS A 1 95 ? -10.403 11.532 11.938 1.00 94.06 95 LYS A C 1
ATOM 752 O O . LYS A 1 95 ? -10.428 12.646 12.452 1.00 94.06 95 LYS A O 1
ATOM 757 N N . THR A 1 96 ? -11.133 11.209 10.870 1.00 94.50 96 THR A N 1
ATOM 758 C CA . THR A 1 96 ? -12.146 12.107 10.304 1.00 94.50 96 THR A CA 1
ATOM 759 C C . THR A 1 96 ? -13.395 12.140 11.177 1.00 94.50 96 THR A C 1
ATOM 761 O O . THR A 1 96 ? -13.701 11.176 11.878 1.00 94.50 96 THR A O 1
ATOM 764 N N . GLU A 1 97 ? -14.114 13.262 11.146 1.00 92.56 97 GLU A N 1
ATOM 765 C CA . GLU A 1 97 ? -15.367 13.427 11.877 1.00 92.56 97 GLU A CA 1
ATOM 766 C C . GLU A 1 97 ? -16.442 14.025 10.948 1.00 92.56 97 GLU A C 1
ATOM 768 O O . GLU A 1 97 ? -16.306 15.178 10.531 1.00 92.56 97 GLU A O 1
ATOM 773 N N . PRO A 1 98 ? -17.501 13.263 10.598 1.00 92.38 98 PRO A N 1
ATOM 774 C CA . PRO A 1 98 ? -17.726 11.850 10.935 1.00 92.38 98 PRO A CA 1
ATOM 775 C C . PRO A 1 98 ? -16.742 10.905 10.220 1.00 92.38 98 PRO A C 1
ATOM 777 O O . PRO A 1 98 ? -16.234 11.232 9.151 1.00 92.38 98 PRO A O 1
ATOM 780 N N . VAL A 1 99 ? -16.515 9.716 10.792 1.00 95.25 99 VAL A N 1
ATOM 781 C CA . VAL A 1 99 ? -15.695 8.672 10.155 1.00 95.25 99 VAL A CA 1
ATOM 782 C C . VAL A 1 99 ? -16.377 8.171 8.883 1.00 95.25 99 VAL A C 1
ATOM 784 O O . VAL A 1 99 ? -17.526 7.727 8.921 1.00 95.25 99 VAL A O 1
ATOM 787 N N . ASP A 1 100 ? -15.649 8.188 7.769 1.00 95.56 100 ASP A N 1
ATOM 788 C CA . ASP A 1 100 ? -16.113 7.648 6.490 1.00 95.56 100 ASP A CA 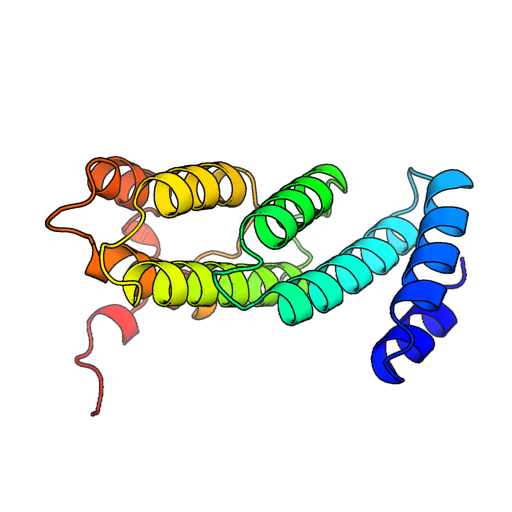1
ATOM 789 C C . ASP A 1 100 ? -15.811 6.142 6.377 1.00 95.56 100 ASP A C 1
ATOM 791 O O . ASP A 1 100 ? -14.738 5.720 5.935 1.00 95.56 100 ASP A O 1
ATOM 795 N N . PHE A 1 101 ? -16.769 5.310 6.791 1.00 96.25 101 PHE A N 1
ATOM 796 C CA . PHE A 1 101 ? -16.635 3.852 6.700 1.00 96.25 101 PHE A CA 1
ATOM 797 C C . PHE A 1 101 ? -16.638 3.321 5.262 1.00 96.25 101 PHE A C 1
ATOM 799 O O . PHE A 1 101 ? -16.102 2.238 5.044 1.00 96.25 101 PHE A O 1
ATOM 806 N N . SER A 1 102 ? -17.150 4.078 4.281 1.00 96.94 102 SER A N 1
ATOM 807 C CA . SER A 1 102 ? -17.069 3.673 2.872 1.00 96.94 102 SER A CA 1
ATOM 808 C C . SER A 1 102 ? -15.611 3.633 2.422 1.00 96.94 102 SER A C 1
ATOM 810 O O . SER A 1 102 ? -15.183 2.676 1.787 1.00 96.94 102 SER A O 1
ATOM 812 N N . LYS A 1 103 ? -14.794 4.614 2.821 1.00 97.69 103 LYS A N 1
ATOM 813 C CA . LYS A 1 103 ? -13.349 4.585 2.531 1.00 97.69 103 LYS A CA 1
ATOM 814 C C . LYS A 1 103 ? -12.652 3.399 3.194 1.00 97.69 103 LYS A C 1
ATOM 816 O O . LYS A 1 103 ? -11.741 2.812 2.617 1.00 97.69 103 LYS A O 1
ATOM 821 N N . LEU A 1 104 ? -13.091 3.009 4.392 1.00 96.81 104 LEU A N 1
ATOM 822 C CA . LEU A 1 104 ? -12.550 1.834 5.074 1.00 96.81 104 LEU A CA 1
ATOM 823 C C . LEU A 1 104 ? -12.931 0.526 4.356 1.00 96.81 104 LEU A C 1
ATOM 825 O O . LEU A 1 104 ? -12.084 -0.356 4.227 1.00 96.81 104 LEU A O 1
ATOM 829 N N . ASP A 1 105 ? -14.161 0.435 3.836 1.00 97.81 105 ASP A N 1
ATOM 830 C CA . ASP A 1 105 ? -14.637 -0.685 3.011 1.00 97.81 105 ASP A CA 1
ATOM 831 C C . ASP A 1 105 ? -13.796 -0.835 1.733 1.00 97.81 105 ASP A C 1
ATOM 833 O O . ASP A 1 105 ? -13.309 -1.923 1.423 1.00 97.81 105 ASP A O 1
ATOM 837 N N . HIS A 1 106 ? -13.580 0.272 1.022 1.00 97.88 106 HIS A N 1
ATOM 838 C CA . HIS A 1 106 ? -12.778 0.317 -0.200 1.00 97.88 106 HIS A CA 1
ATOM 839 C C . HIS A 1 106 ? -11.308 -0.031 0.059 1.00 97.88 106 HIS A C 1
ATOM 841 O O . HIS A 1 106 ? -10.731 -0.872 -0.629 1.00 97.88 106 HIS A O 1
ATOM 847 N N . LEU A 1 107 ? -10.715 0.539 1.115 1.00 98.12 107 LEU A N 1
ATOM 848 C CA . LEU A 1 107 ? -9.349 0.211 1.513 1.00 98.12 107 LEU A CA 1
ATOM 849 C C . LEU A 1 107 ? -9.206 -1.282 1.813 1.00 98.12 107 LEU A C 1
ATOM 851 O O . LEU A 1 107 ? -8.238 -1.901 1.372 1.00 98.12 107 LEU A O 1
ATOM 855 N N . PHE A 1 108 ? -10.165 -1.857 2.545 1.00 98.12 108 PHE A N 1
ATOM 856 C CA . PHE A 1 108 ? -10.173 -3.283 2.843 1.00 98.12 108 PHE A CA 1
ATOM 857 C C . PHE A 1 108 ? -10.239 -4.121 1.558 1.00 98.12 108 PHE A C 1
ATOM 859 O O . PHE A 1 108 ? -9.441 -5.041 1.392 1.00 98.12 108 PHE A O 1
ATOM 866 N N . HIS A 1 109 ? -11.100 -3.753 0.607 1.00 97.06 109 HIS A N 1
ATOM 867 C CA . HIS A 1 109 ? -11.198 -4.434 -0.687 1.00 97.06 109 HIS A CA 1
ATOM 868 C C . HIS A 1 109 ? -9.873 -4.430 -1.468 1.00 97.06 109 HIS A C 1
ATOM 870 O O . HIS A 1 109 ? -9.512 -5.438 -2.072 1.00 97.06 109 HIS A O 1
ATOM 876 N N . CYS A 1 110 ? -9.119 -3.330 -1.447 1.00 96.25 110 CYS A N 1
ATOM 877 C CA . CYS A 1 110 ? -7.822 -3.277 -2.123 1.00 96.25 110 CYS A CA 1
ATOM 878 C C . CYS A 1 110 ? -6.772 -4.151 -1.432 1.00 96.25 110 CYS A C 1
ATOM 880 O O . CYS A 1 110 ? -6.013 -4.855 -2.092 1.00 96.25 110 CYS A O 1
ATOM 882 N N . ILE A 1 111 ? -6.689 -4.106 -0.100 1.00 97.19 111 ILE A N 1
ATOM 883 C CA . ILE A 1 111 ? -5.600 -4.791 0.608 1.00 97.19 111 ILE A CA 1
ATOM 884 C C . ILE A 1 111 ? -5.775 -6.307 0.663 1.00 97.19 111 ILE A C 1
ATOM 886 O O . ILE A 1 111 ? -4.772 -7.010 0.776 1.00 97.19 111 ILE A O 1
ATOM 890 N N . VAL A 1 112 ? -7.004 -6.830 0.540 1.00 96.75 112 VAL A N 1
ATOM 891 C CA . VAL A 1 112 ? -7.229 -8.286 0.546 1.00 96.75 112 VAL A CA 1
ATOM 892 C C . VAL A 1 112 ? -6.573 -9.003 -0.629 1.00 96.75 112 VAL A C 1
ATOM 894 O O . VAL A 1 112 ? -6.276 -10.193 -0.519 1.00 96.75 112 VAL A O 1
ATOM 897 N N . THR A 1 113 ? -6.316 -8.292 -1.730 1.00 95.12 113 THR A N 1
ATOM 898 C CA . THR A 1 113 ? -5.674 -8.844 -2.929 1.00 95.12 113 THR A CA 1
ATOM 899 C C . THR A 1 113 ? -4.149 -8.750 -2.893 1.00 95.12 113 THR A C 1
ATOM 901 O O . THR A 1 113 ? -3.491 -9.264 -3.797 1.00 95.12 113 THR A O 1
ATOM 904 N N . LEU A 1 114 ? -3.571 -8.073 -1.896 1.00 96.75 114 LEU A N 1
ATOM 905 C CA . LEU A 1 114 ? -2.132 -7.837 -1.815 1.00 96.75 114 LEU A CA 1
ATOM 906 C C . LEU A 1 114 ? -1.438 -8.943 -1.007 1.00 96.75 114 LEU A C 1
ATOM 908 O O . LEU A 1 114 ? -1.912 -9.307 0.074 1.00 96.75 114 LEU A O 1
ATOM 912 N N . PRO A 1 115 ? -0.291 -9.464 -1.476 1.00 95.81 115 PRO A N 1
ATOM 913 C CA . PRO A 1 115 ? 0.421 -10.543 -0.804 1.00 95.81 115 PRO A CA 1
ATOM 914 C C . PRO A 1 115 ? 1.307 -9.999 0.326 1.00 95.81 115 PRO A C 1
ATOM 916 O O . PRO A 1 115 ? 2.529 -10.100 0.286 1.00 95.81 115 PRO A O 1
ATOM 919 N N . PHE A 1 116 ? 0.696 -9.379 1.338 1.00 96.25 116 PHE A N 1
ATOM 920 C CA . PHE A 1 116 ? 1.441 -8.888 2.496 1.00 96.25 116 PHE A CA 1
ATOM 921 C C . PHE A 1 116 ? 2.173 -10.019 3.217 1.00 96.25 116 PHE A C 1
ATOM 923 O O . PHE A 1 116 ? 1.639 -11.115 3.378 1.00 96.25 116 PHE A O 1
ATOM 930 N N . HIS A 1 117 ? 3.384 -9.720 3.689 1.00 91.94 117 HIS A N 1
ATOM 931 C CA . HIS A 1 117 ? 4.196 -10.649 4.461 1.00 91.94 117 HIS A CA 1
ATOM 932 C C . HIS A 1 117 ? 3.606 -10.848 5.867 1.00 91.94 117 HIS A C 1
ATOM 934 O O . HIS A 1 117 ? 3.364 -9.879 6.600 1.00 91.94 117 HIS A O 1
ATOM 940 N N . LYS A 1 118 ? 3.380 -12.115 6.240 1.00 92.75 118 LYS A N 1
ATOM 941 C CA . LYS A 1 118 ? 2.770 -12.531 7.509 1.00 92.75 118 LYS A CA 1
ATOM 942 C C . LYS A 1 118 ? 3.599 -13.653 8.161 1.00 92.75 118 LYS A C 1
ATOM 944 O O . LYS A 1 118 ? 3.937 -14.609 7.465 1.00 92.75 118 LYS A O 1
ATOM 949 N N . PRO A 1 119 ? 3.841 -13.616 9.482 1.00 95.38 119 PRO A N 1
ATOM 950 C CA . PRO A 1 119 ? 3.621 -12.476 10.369 1.00 95.38 119 PRO A CA 1
ATOM 951 C C . PRO A 1 119 ? 4.684 -11.385 10.139 1.00 95.38 119 PRO A C 1
ATOM 953 O O . PRO A 1 119 ? 5.832 -11.683 9.823 1.00 95.38 119 PRO A O 1
ATOM 956 N N . SER A 1 120 ? 4.326 -10.115 10.328 1.00 96.19 120 SER A N 1
ATOM 957 C CA . SER A 1 120 ? 5.283 -8.998 10.294 1.00 96.19 120 SER A CA 1
ATOM 958 C C . SER A 1 120 ? 4.794 -7.834 11.156 1.00 96.19 120 SER A C 1
ATOM 960 O O . SER A 1 120 ? 3.608 -7.733 11.463 1.00 96.19 120 SER A O 1
ATOM 962 N N . GLU A 1 121 ? 5.692 -6.924 11.538 1.00 96.69 121 GLU A N 1
ATOM 963 C CA . GLU A 1 121 ? 5.323 -5.713 12.291 1.00 96.69 121 GLU A CA 1
ATOM 964 C C . GLU A 1 121 ? 4.328 -4.835 11.538 1.00 96.69 121 GLU A C 1
ATOM 966 O O . GLU A 1 121 ? 3.353 -4.359 12.115 1.00 96.69 121 GLU A O 1
ATOM 971 N N . SER A 1 122 ? 4.533 -4.683 10.229 1.00 97.31 122 SER A N 1
ATOM 972 C CA . SER A 1 122 ? 3.621 -3.929 9.370 1.00 97.31 122 SER A CA 1
ATOM 973 C C . SER A 1 122 ? 2.215 -4.536 9.351 1.00 97.31 122 SER A C 1
ATOM 975 O O . SER A 1 122 ? 1.223 -3.806 9.291 1.00 97.31 122 SER A O 1
ATOM 977 N N . TYR A 1 123 ? 2.124 -5.866 9.451 1.00 97.75 123 TYR A N 1
ATOM 978 C CA . TYR A 1 123 ? 0.868 -6.601 9.443 1.00 97.75 123 TYR A CA 1
ATOM 979 C C . TYR A 1 123 ? 0.138 -6.520 10.789 1.00 97.75 123 TYR A C 1
ATOM 981 O O . TYR A 1 123 ? -1.074 -6.294 10.818 1.00 97.75 123 TYR A O 1
ATOM 989 N N . SER A 1 124 ? 0.870 -6.589 11.903 1.00 97.44 124 SER A N 1
ATOM 990 C CA . SER A 1 124 ? 0.346 -6.286 13.243 1.00 97.44 124 SER A CA 1
ATOM 991 C C . SER A 1 124 ? -0.159 -4.844 13.348 1.00 97.44 124 SER A C 1
ATOM 993 O O . SER A 1 124 ? -1.252 -4.582 13.856 1.00 97.44 124 SER A O 1
ATOM 995 N N . PHE A 1 125 ? 0.585 -3.886 12.788 1.00 97.44 125 PHE A N 1
ATOM 996 C CA . PHE A 1 125 ? 0.155 -2.490 12.737 1.00 97.44 125 PHE A CA 1
ATOM 997 C C . PHE A 1 125 ? -1.137 -2.299 11.932 1.00 97.44 125 PHE A C 1
ATOM 999 O O . PHE A 1 125 ? -1.984 -1.485 12.310 1.00 97.44 125 PHE A O 1
ATOM 1006 N N . LEU A 1 126 ? -1.317 -3.059 10.848 1.00 97.69 126 LEU A N 1
ATOM 1007 C CA . LEU A 1 126 ? -2.552 -3.062 10.068 1.00 97.69 126 LEU A CA 1
ATOM 1008 C C . LEU A 1 126 ? -3.748 -3.539 10.910 1.00 97.69 126 LEU A C 1
ATOM 1010 O O . LEU A 1 126 ? -4.779 -2.866 10.912 1.00 97.69 126 LEU A O 1
ATOM 1014 N N . LEU A 1 127 ? -3.605 -4.628 11.680 1.00 97.31 127 LEU A N 1
ATOM 1015 C CA . LEU A 1 127 ? -4.640 -5.080 12.626 1.00 97.31 127 LEU A CA 1
ATOM 1016 C C . LEU A 1 127 ? -4.999 -3.975 13.617 1.00 97.31 127 LEU A C 1
ATOM 1018 O O . LEU A 1 127 ? -6.171 -3.614 13.746 1.00 97.31 127 LEU A O 1
ATOM 1022 N N . LYS A 1 128 ? -3.986 -3.383 14.256 1.00 95.44 128 LYS A N 1
ATOM 1023 C CA . LYS A 1 128 ? -4.164 -2.276 15.202 1.00 95.44 128 LYS A CA 1
ATOM 1024 C C . LYS A 1 128 ? -4.931 -1.109 14.576 1.00 95.44 128 LYS A C 1
ATOM 1026 O O . LYS A 1 128 ? -5.781 -0.504 15.234 1.00 95.44 128 LYS A O 1
ATOM 1031 N N . ALA A 1 129 ? -4.642 -0.783 13.314 1.00 96.31 129 ALA A N 1
ATOM 1032 C CA . ALA A 1 129 ? -5.336 0.275 12.595 1.00 96.31 129 ALA A CA 1
ATOM 1033 C C . ALA A 1 129 ? -6.832 -0.020 12.480 1.00 96.31 129 ALA A C 1
ATOM 1035 O O . ALA A 1 129 ? -7.638 0.782 12.945 1.00 96.31 129 ALA A O 1
ATOM 1036 N N . PHE A 1 130 ? -7.220 -1.175 11.946 1.00 96.69 130 PHE A N 1
ATOM 1037 C CA . PHE A 1 130 ? -8.632 -1.525 11.758 1.00 96.69 130 PHE A CA 1
ATOM 1038 C C . PHE A 1 130 ? -9.372 -1.816 13.076 1.00 96.69 130 PHE A C 1
ATOM 1040 O O . PHE A 1 130 ? -10.569 -1.537 13.188 1.00 96.69 130 PHE A O 1
ATOM 1047 N N . GLN A 1 131 ? -8.670 -2.280 14.116 1.00 94.88 131 GLN A N 1
ATOM 1048 C CA . GLN A 1 131 ? -9.246 -2.553 15.439 1.00 94.88 131 GLN A CA 1
ATOM 1049 C C . GLN A 1 131 ? -9.876 -1.319 16.097 1.00 94.88 131 GLN A C 1
ATOM 1051 O O . GLN A 1 131 ? -10.830 -1.458 16.870 1.00 94.88 131 GLN A O 1
ATOM 1056 N N . LYS A 1 132 ? -9.422 -0.101 15.775 1.00 92.56 132 LYS A N 1
ATOM 1057 C CA . LYS A 1 132 ? -10.046 1.129 16.292 1.00 92.56 132 LYS A CA 1
ATOM 1058 C C . LYS A 1 132 ? -11.526 1.264 15.914 1.00 92.56 132 LYS A C 1
ATOM 1060 O O . LYS A 1 132 ? -12.293 1.819 16.699 1.00 92.56 132 LYS A O 1
ATOM 1065 N N . SER A 1 133 ? -11.939 0.693 14.786 1.00 90.69 133 SER A N 1
ATOM 1066 C CA . SER A 1 133 ? -13.335 0.680 14.336 1.00 90.69 133 SER A CA 1
ATOM 1067 C C . SER A 1 133 ? -14.075 -0.612 14.683 1.00 90.69 133 SER A C 1
ATOM 1069 O O . SER A 1 133 ? -15.221 -0.782 14.277 1.00 90.69 133 SER A O 1
ATOM 1071 N N . SER A 1 134 ? -13.473 -1.501 15.481 1.00 92.31 134 SER A N 1
ATOM 1072 C CA . SER A 1 134 ? -13.997 -2.844 15.784 1.00 92.31 134 SER A CA 1
ATOM 1073 C C . SER A 1 134 ? -15.431 -2.898 16.310 1.00 92.31 134 SER A C 1
ATOM 1075 O O . SER A 1 134 ? -16.127 -3.886 16.101 1.00 92.31 134 SER A O 1
ATOM 1077 N N . LYS A 1 135 ? -15.884 -1.849 17.003 1.00 92.88 135 LYS A N 1
ATOM 1078 C CA . LYS A 1 135 ? -17.226 -1.796 17.605 1.00 92.88 135 LYS A CA 1
ATOM 1079 C C . LYS A 1 135 ? -18.317 -1.290 16.662 1.00 92.88 135 LYS A C 1
ATOM 1081 O O . LYS A 1 135 ? -19.489 -1.439 16.987 1.00 92.88 135 LYS A O 1
ATOM 1086 N N . VAL A 1 136 ? -17.944 -0.624 15.569 1.00 94.56 136 VAL A N 1
ATOM 1087 C CA . VAL A 1 136 ? -18.873 0.177 14.749 1.00 94.56 136 VAL A CA 1
ATOM 1088 C C . VAL A 1 136 ? -18.792 -0.136 13.259 1.00 94.56 136 VAL A C 1
ATOM 1090 O O . VAL A 1 136 ? -19.791 0.004 12.561 1.00 94.56 136 VAL A O 1
ATOM 1093 N N . TRP A 1 137 ? -17.638 -0.582 12.764 1.00 96.56 137 TRP A N 1
ATOM 1094 C CA . TRP A 1 137 ? -17.467 -0.944 11.365 1.00 96.56 137 TRP A CA 1
ATOM 1095 C C . TRP A 1 137 ? -17.923 -2.380 11.116 1.00 96.56 137 TRP A C 1
ATOM 1097 O O . TRP A 1 137 ? -17.402 -3.332 11.695 1.00 96.56 137 TRP A O 1
ATOM 1107 N N . TRP A 1 138 ? -18.913 -2.527 10.239 1.00 95.31 138 TRP A N 1
ATOM 1108 C CA . TRP A 1 138 ? -19.643 -3.775 10.026 1.00 95.31 138 TRP A CA 1
ATOM 1109 C C . TRP A 1 138 ? -18.794 -4.905 9.419 1.00 95.31 138 TRP A C 1
ATOM 1111 O O . TRP A 1 138 ? -19.065 -6.070 9.698 1.00 95.31 138 TRP A O 1
ATOM 1121 N N . GLN A 1 139 ? -17.746 -4.587 8.646 1.00 96.69 139 GLN A N 1
ATOM 1122 C CA . GLN A 1 139 ? -16.839 -5.593 8.071 1.00 96.69 139 GLN A CA 1
ATOM 1123 C C . GLN A 1 139 ? -15.712 -6.020 9.011 1.00 96.69 139 GLN A C 1
ATOM 1125 O O . GLN A 1 139 ? -14.880 -6.834 8.617 1.00 96.69 139 GLN A O 1
ATOM 1130 N N . TYR A 1 140 ? -15.661 -5.524 10.251 1.00 97.25 140 TYR A N 1
ATOM 1131 C CA . TYR A 1 140 ? -14.537 -5.827 11.134 1.00 97.25 140 TYR A CA 1
ATOM 1132 C C . TYR A 1 140 ? -14.330 -7.334 11.351 1.00 97.25 140 TYR A C 1
ATOM 1134 O O . TYR A 1 140 ? -13.196 -7.803 11.360 1.00 97.25 140 TYR A O 1
ATOM 1142 N N . THR A 1 141 ? -15.409 -8.114 11.460 1.00 96.69 141 THR A N 1
ATOM 1143 C CA . THR A 1 141 ? -15.309 -9.577 11.563 1.00 96.69 141 THR A CA 1
ATOM 1144 C C . THR A 1 141 ? -14.670 -10.193 10.317 1.00 96.69 141 THR A C 1
ATOM 1146 O O . THR A 1 141 ? -13.733 -10.973 10.455 1.00 96.69 141 THR A O 1
ATOM 1149 N N . ALA A 1 142 ? -15.099 -9.789 9.116 1.00 97.88 142 ALA A N 1
ATOM 1150 C CA . ALA A 1 142 ? -14.519 -10.265 7.857 1.00 97.88 142 ALA A CA 1
ATOM 1151 C C . ALA A 1 142 ? -13.044 -9.855 7.713 1.00 97.88 142 ALA A C 1
ATOM 1153 O O . ALA A 1 142 ? -12.220 -10.632 7.234 1.00 97.88 142 ALA A O 1
ATOM 1154 N N . PHE A 1 143 ? -12.692 -8.653 8.179 1.00 98.00 143 PHE A N 1
ATOM 1155 C CA . PHE A 1 143 ? -11.305 -8.212 8.254 1.00 98.00 143 PHE A CA 1
ATOM 1156 C C . PHE A 1 143 ? -10.471 -9.121 9.155 1.00 98.00 143 PHE A C 1
ATOM 1158 O O . PHE A 1 143 ? -9.407 -9.550 8.731 1.00 98.00 143 PHE A O 1
ATOM 1165 N N . VAL A 1 144 ? -10.939 -9.443 10.366 1.00 97.44 144 VAL A N 1
ATOM 1166 C CA . VAL A 1 144 ? -10.204 -10.317 11.297 1.00 97.44 144 VAL A CA 1
ATOM 1167 C C . VAL A 1 144 ? -10.047 -11.733 10.734 1.00 97.44 144 VAL A C 1
ATOM 1169 O O . VAL A 1 144 ? -8.976 -12.322 10.872 1.00 97.44 144 VAL A O 1
ATOM 1172 N N . GLU A 1 145 ? -11.076 -12.262 10.069 1.00 97.81 145 GLU A N 1
ATOM 1173 C CA . GLU A 1 145 ? -11.021 -13.570 9.401 1.00 97.81 145 GLU A CA 1
ATOM 1174 C C . GLU A 1 145 ? -9.985 -13.597 8.271 1.00 97.81 145 GLU A C 1
ATOM 1176 O O . GLU A 1 145 ? -9.173 -14.517 8.212 1.00 97.81 145 GLU A O 1
ATOM 1181 N N . TRP A 1 146 ? -9.963 -12.578 7.405 1.00 97.69 146 TRP A N 1
ATOM 1182 C CA . TRP A 1 146 ? -8.929 -12.445 6.373 1.00 97.69 146 TRP A CA 1
ATOM 1183 C C . TRP A 1 146 ? -7.540 -12.176 6.965 1.00 97.69 146 TRP A C 1
ATOM 1185 O O . TRP A 1 146 ? -6.525 -12.626 6.418 1.00 97.69 146 TRP A O 1
ATOM 1195 N N . TRP A 1 147 ? -7.488 -11.415 8.062 1.00 97.81 147 TRP A N 1
ATOM 1196 C CA . TRP A 1 147 ? -6.238 -11.068 8.716 1.00 97.81 147 TRP A CA 1
ATOM 1197 C C . TRP A 1 147 ? -5.554 -12.317 9.275 1.00 97.81 147 TRP A C 1
ATOM 1199 O O . TRP A 1 147 ? -4.352 -12.455 9.095 1.00 97.81 147 TRP A O 1
ATOM 1209 N N . GLY A 1 148 ? -6.314 -13.251 9.860 1.00 97.62 148 GLY A N 1
ATOM 1210 C CA . GLY A 1 148 ? -5.827 -14.551 10.338 1.00 97.62 148 GLY A CA 1
ATOM 1211 C C . GLY A 1 148 ? -5.116 -14.455 11.689 1.00 97.62 148 GLY A C 1
ATOM 1212 O O . GLY A 1 148 ? -3.941 -14.104 11.764 1.00 97.62 148 GLY A O 1
ATOM 1213 N N . LEU A 1 149 ? -5.820 -14.769 12.783 1.00 95.19 149 LEU A N 1
ATOM 1214 C CA . LEU A 1 149 ? -5.309 -14.620 14.158 1.00 95.19 149 LEU A CA 1
ATOM 1215 C C . LEU A 1 149 ? -4.085 -15.500 14.471 1.00 95.19 149 LEU A C 1
ATOM 1217 O O . LEU A 1 149 ? -3.349 -15.212 15.412 1.00 95.19 149 LEU A O 1
ATOM 1221 N N . GLU A 1 150 ? -3.828 -16.534 13.674 1.00 96.44 150 GLU A N 1
ATOM 1222 C CA . GLU A 1 150 ? -2.593 -17.323 13.691 1.00 96.44 150 GLU A CA 1
ATOM 1223 C C . GLU A 1 150 ? -1.332 -16.505 13.358 1.00 96.44 150 GLU A C 1
ATOM 1225 O O . GLU A 1 150 ? -0.221 -16.954 13.637 1.00 96.44 150 GLU A O 1
ATOM 1230 N N . HIS A 1 151 ? -1.491 -15.310 12.781 1.00 96.75 151 HIS A N 1
ATOM 1231 C CA . HIS A 1 151 ? -0.403 -14.386 12.464 1.00 96.75 151 HIS A CA 1
ATOM 1232 C C . HIS A 1 151 ? -0.100 -13.386 13.586 1.00 96.75 151 HIS A C 1
ATOM 1234 O O . HIS A 1 151 ? 0.778 -12.537 13.409 1.00 96.75 151 HIS A O 1
ATOM 1240 N N . LEU A 1 152 ? -0.786 -13.481 14.733 1.00 96.12 152 LEU A N 1
ATOM 1241 C CA . LEU A 1 152 ? -0.436 -12.704 15.920 1.00 96.12 152 LEU A CA 1
ATOM 1242 C C . LEU A 1 152 ? 0.997 -13.014 16.347 1.00 96.12 152 LEU A C 1
ATOM 1244 O O . LEU A 1 152 ? 1.391 -14.168 16.540 1.00 96.12 152 LEU A O 1
ATOM 1248 N N . ARG A 1 153 ? 1.776 -11.953 16.519 1.00 95.88 153 ARG A N 1
ATOM 1249 C CA . ARG A 1 153 ? 3.128 -12.025 17.054 1.00 95.88 153 ARG A CA 1
ATOM 1250 C C . ARG A 1 153 ? 3.095 -12.014 18.575 1.00 95.88 153 ARG A C 1
ATOM 1252 O O . ARG A 1 153 ? 2.126 -11.573 19.187 1.00 95.88 153 ARG A O 1
ATOM 1259 N N . GLN A 1 154 ? 4.183 -12.450 19.206 1.00 94.12 154 GLN A N 1
ATOM 1260 C CA . GLN A 1 154 ? 4.290 -12.417 20.667 1.00 94.12 154 GLN A CA 1
ATOM 1261 C C . GLN A 1 154 ? 4.137 -10.988 21.213 1.00 94.12 154 GLN A C 1
ATOM 1263 O O . GLN A 1 154 ? 3.539 -10.787 22.270 1.00 94.12 154 GLN A O 1
ATOM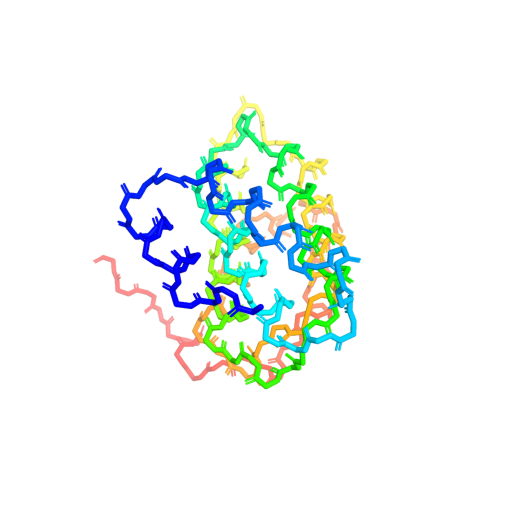 1268 N N . GLU A 1 155 ? 4.644 -10.006 20.475 1.00 93.69 155 GLU A N 1
ATOM 1269 C CA . GLU A 1 155 ? 4.570 -8.591 20.817 1.00 93.69 155 GLU A CA 1
ATOM 1270 C C . GLU A 1 155 ? 3.136 -8.041 20.773 1.00 93.69 155 GLU A C 1
ATOM 1272 O O . GLU A 1 155 ? 2.831 -7.125 21.530 1.00 93.69 155 GLU A O 1
ATOM 1277 N N . ASP A 1 156 ? 2.231 -8.638 19.987 1.00 92.62 156 ASP A N 1
ATOM 1278 C CA . ASP A 1 156 ? 0.833 -8.189 19.870 1.00 92.62 156 ASP A CA 1
ATOM 1279 C C . ASP A 1 156 ? 0.008 -8.464 21.140 1.00 92.62 156 ASP A C 1
ATOM 1281 O O . ASP A 1 156 ? -1.061 -7.888 21.340 1.00 92.62 156 ASP A O 1
ATOM 1285 N N . TYR A 1 157 ? 0.506 -9.338 22.021 1.00 91.00 157 TYR A N 1
ATOM 1286 C CA . TYR A 1 157 ? -0.098 -9.623 23.325 1.00 91.00 157 TYR A CA 1
ATOM 1287 C C . TYR A 1 157 ? 0.375 -8.670 24.429 1.00 91.00 157 TYR A C 1
ATOM 1289 O O . TYR A 1 157 ? -0.155 -8.711 25.543 1.00 91.00 157 TYR A O 1
ATOM 1297 N N . LEU A 1 158 ? 1.394 -7.853 24.157 1.00 90.38 158 LEU A N 1
ATOM 1298 C CA . LEU A 1 158 ? 1.944 -6.916 25.127 1.00 90.38 158 LEU A CA 1
ATOM 1299 C C . LEU A 1 158 ? 1.138 -5.614 25.112 1.00 90.38 158 LEU A C 1
ATOM 1301 O O . LEU A 1 158 ? 0.627 -5.179 24.083 1.00 90.38 158 LEU A O 1
ATOM 1305 N N . ALA A 1 159 ? 1.017 -4.979 26.277 1.00 82.12 159 ALA A N 1
ATOM 1306 C CA . ALA A 1 159 ? 0.470 -3.631 26.343 1.00 82.12 159 ALA A CA 1
ATOM 1307 C C . ALA A 1 159 ? 1.451 -2.655 25.682 1.00 82.12 159 ALA A C 1
ATOM 1309 O O . ALA A 1 159 ? 2.662 -2.777 25.864 1.00 82.12 159 ALA A O 1
ATOM 1310 N N . GLU A 1 160 ? 0.937 -1.673 24.944 1.00 74.56 160 GLU A N 1
ATOM 1311 C CA . GLU A 1 160 ? 1.789 -0.636 24.366 1.00 74.56 160 GLU A CA 1
ATOM 1312 C C . GLU A 1 160 ? 2.347 0.263 25.471 1.00 74.56 160 GLU A C 1
ATOM 1314 O O . GLU A 1 160 ? 1.594 0.786 26.296 1.00 74.56 160 GLU A O 1
ATOM 1319 N N . GLU A 1 161 ? 3.667 0.448 25.484 1.00 62.84 161 GLU A N 1
ATOM 1320 C CA . GLU A 1 161 ? 4.287 1.499 26.285 1.00 62.84 161 GLU A CA 1
ATOM 1321 C C . GLU A 1 161 ? 3.827 2.860 25.737 1.00 62.84 161 GLU A C 1
ATOM 1323 O O . GLU A 1 161 ? 3.936 3.127 24.537 1.00 62.84 161 GLU A O 1
ATOM 1328 N N . MET A 1 162 ? 3.233 3.677 26.613 1.00 44.16 162 MET A N 1
ATOM 1329 C CA . MET A 1 162 ? 2.681 5.000 26.295 1.00 44.16 162 MET A CA 1
ATOM 1330 C C . MET A 1 162 ? 3.749 6.078 26.142 1.00 44.16 162 MET A C 1
ATOM 1332 O O . MET A 1 162 ? 4.681 6.100 26.977 1.00 44.16 162 MET A O 1
#

Radius of gyration: 16.68 Å; chains: 1; bounding box: 38×31×50 Å

Sequence (162 aa):
MSFGEVNNLRKSGNLQDAFAMAQADMNADPGNIWNKRSMGWVYFDQLKAASQVEQFEAFEQILCSIAELGLPVEEDMFWEQVCWQAGKMAFAIQKTEPVDFSKLDHLFHCIVTLPFHKPSESYSFLLKAFQKSSKVWWQYTAFVEWWGLEHLRQEDYLAEEM

Secondary structure (DSSP, 8-state):
--HHHHHHHHHTT-HHHHHHHHHHHHHH-TT-HHHHHHHHHHHHHHHHHT-SGGGHHHHHHHHHHHHHT---TT-HHHHHHHHHHHHHHHHHHTTSSS--HHHHHHHHHHHTTS---SS-HHHHHHHHHHHTTTTT-TTHHHHHHHH-GGG--GGGGSPPP-

Foldseek 3Di:
DCLVVLVVCVVVVVLVVSQVVLVVVCVVPVPDLSSLVSNLVSLLSVLVVLLALVSLVVNLVSLQVNLVSVHDLVPQVSLLSNLQSLLSNLQNQVPDVVRDLVSVVSSLVSCLSGSHDFLDPSLLSSLVSLVVCCVPRPCNVVSPVSSDPVRDDPCSPDDDDD

pLDDT: mean 94.85, std 6.19, range [44.16, 98.5]